Protein AF-A0AAP0ME66-F1 (afdb_monomer_lite)

pLDDT: mean 80.91, std 9.66, range [52.44, 96.0]

Sequence (66 aa):
MGFLSNLEEASKKLRIFNADLNKPESFKGCMGVFHWAQPMGKGCTEEDEEVDTKLAVEGLLGALKG

Organism: NCBI:txid2935761

Radius of gyration: 14.64 Å; chains: 1; bounding box: 30×21×42 Å

Foldseek 3Di:
DDPQCPDPCCVPPPDDDDDDLVCLLRQDDDPDDDDDDQDPFPDDDPVRVVVRVVSVVSSVVSNVVD

Structure (mmCIF, N/CA/C/O backbone):
data_AF-A0AAP0ME66-F1
#
_entry.id   AF-A0AAP0ME66-F1
#
loop_
_atom_site.group_PDB
_atom_site.id
_atom_site.type_symbol
_atom_site.label_atom_id
_atom_site.label_alt_id
_atom_site.label_comp_id
_atom_site.label_asym_id
_atom_site.label_entity_id
_atom_site.label_seq_id
_atom_site.pdbx_PDB_ins_code
_atom_site.Cartn_x
_atom_site.Cartn_y
_atom_site.Cartn_z
_atom_site.occupancy
_atom_site.B_iso_or_equiv
_atom_site.auth_seq_id
_atom_site.auth_comp_id
_atom_site.auth_asym_id
_atom_site.auth_atom_id
_atom_site.pdbx_PDB_model_num
ATOM 1 N N . MET A 1 1 ? 10.386 -12.538 10.644 1.00 52.44 1 MET A N 1
ATOM 2 C CA . MET A 1 1 ? 9.291 -11.776 11.287 1.00 52.44 1 MET A CA 1
ATOM 3 C C . MET A 1 1 ? 9.918 -10.518 11.876 1.00 52.44 1 MET A C 1
ATOM 5 O O . MET A 1 1 ? 10.932 -10.645 12.549 1.00 52.44 1 MET A O 1
ATOM 9 N N . GLY A 1 2 ? 9.469 -9.335 11.446 1.00 81.31 2 GLY A N 1
ATOM 10 C CA . GLY A 1 2 ? 10.267 -8.098 11.466 1.00 81.31 2 GLY A CA 1
ATOM 11 C C . GLY A 1 2 ? 10.143 -7.240 12.729 1.00 81.31 2 GLY A C 1
ATOM 12 O O . GLY A 1 2 ? 9.277 -7.472 13.567 1.00 81.31 2 GLY A O 1
ATOM 13 N N . PHE A 1 3 ? 10.998 -6.213 12.815 1.00 89.69 3 PHE A N 1
ATOM 14 C CA . PHE A 1 3 ? 11.069 -5.226 13.904 1.00 89.69 3 PHE A CA 1
ATOM 15 C C . PHE A 1 3 ? 9.695 -4.677 14.329 1.00 89.69 3 PHE A C 1
ATOM 17 O O . PHE A 1 3 ? 9.379 -4.676 15.514 1.00 89.69 3 PHE A O 1
ATOM 24 N N . LEU A 1 4 ? 8.843 -4.298 13.367 1.00 90.44 4 LEU A N 1
ATOM 25 C CA . LEU A 1 4 ? 7.529 -3.697 13.634 1.00 90.44 4 LEU A CA 1
ATOM 26 C C . LEU A 1 4 ? 6.574 -4.619 14.405 1.00 90.44 4 LEU A C 1
ATOM 28 O O . LEU A 1 4 ? 5.787 -4.142 15.217 1.00 90.44 4 LEU A O 1
ATOM 32 N N . SER A 1 5 ? 6.644 -5.934 14.179 1.00 92.81 5 SER A N 1
ATOM 33 C CA . SER A 1 5 ? 5.781 -6.903 14.866 1.00 92.81 5 SER A CA 1
ATOM 34 C C . SER A 1 5 ? 6.189 -7.137 16.324 1.00 92.81 5 SER A C 1
ATOM 36 O O . SER A 1 5 ? 5.392 -7.675 17.086 1.00 92.81 5 SER A O 1
ATOM 38 N N . ASN A 1 6 ? 7.406 -6.732 16.702 1.00 94.12 6 ASN A N 1
ATOM 39 C CA . ASN A 1 6 ? 7.949 -6.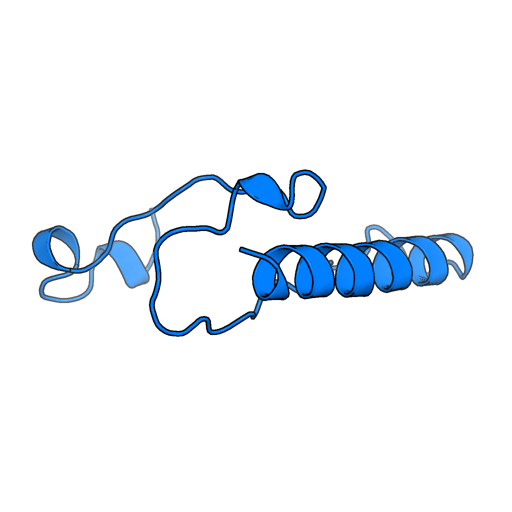878 18.054 1.00 94.12 6 ASN A CA 1
ATOM 40 C C . ASN A 1 6 ? 7.834 -5.593 18.887 1.00 94.12 6 ASN A C 1
ATOM 42 O O . ASN A 1 6 ? 8.258 -5.583 20.040 1.00 94.12 6 ASN A O 1
ATOM 46 N N . LEU A 1 7 ? 7.298 -4.508 18.316 1.00 94.00 7 LEU A N 1
ATOM 47 C CA . LEU A 1 7 ? 7.046 -3.281 19.064 1.00 94.00 7 LEU A CA 1
ATOM 48 C C . LEU A 1 7 ? 5.984 -3.516 20.139 1.00 94.00 7 LEU A C 1
ATOM 50 O O . LEU A 1 7 ? 5.068 -4.331 19.981 1.00 94.00 7 LEU A O 1
ATOM 54 N N . GLU A 1 8 ? 6.092 -2.760 21.227 1.00 96.00 8 GLU A N 1
ATOM 55 C CA . GLU A 1 8 ? 5.069 -2.761 22.261 1.00 96.00 8 GLU A CA 1
ATOM 56 C C . GLU A 1 8 ? 3.705 -2.409 21.643 1.00 96.00 8 GLU A C 1
ATOM 58 O O . GLU A 1 8 ? 3.593 -1.545 20.775 1.00 96.00 8 GLU A O 1
ATOM 63 N N . GLU A 1 9 ? 2.667 -3.141 22.046 1.00 96.00 9 GLU A N 1
ATOM 64 C CA . GLU A 1 9 ? 1.298 -3.035 21.521 1.00 96.00 9 GLU A CA 1
ATOM 65 C C . GLU A 1 9 ? 1.080 -3.415 20.044 1.00 96.00 9 GLU A C 1
ATOM 67 O O . GLU A 1 9 ? -0.065 -3.346 19.580 1.00 96.00 9 GLU A O 1
ATOM 72 N N . ALA A 1 10 ? 2.096 -3.888 19.312 1.00 94.81 10 ALA A N 1
ATOM 73 C CA . ALA A 1 10 ? 1.941 -4.283 17.908 1.00 94.81 10 ALA A CA 1
ATOM 74 C C . ALA A 1 10 ? 0.799 -5.296 17.709 1.00 94.81 10 ALA A C 1
ATOM 76 O O . ALA A 1 10 ? -0.021 -5.130 16.812 1.00 94.81 10 ALA A O 1
ATOM 77 N N . SER A 1 11 ? 0.647 -6.275 18.606 1.00 93.31 11 SER A N 1
ATOM 78 C CA . SER A 1 11 ? -0.445 -7.263 18.547 1.00 93.31 11 SER A CA 1
ATOM 79 C C . SER A 1 11 ? -1.858 -6.670 18.651 1.00 93.31 11 SER A C 1
ATOM 81 O O . SER A 1 11 ? -2.822 -7.325 18.261 1.00 93.31 11 SER A O 1
ATOM 83 N N . LYS A 1 12 ? -1.999 -5.443 19.171 1.00 95.12 12 LYS A N 1
ATOM 84 C CA . LYS A 1 12 ? -3.285 -4.748 19.350 1.00 95.12 12 LYS A CA 1
ATOM 85 C C . LYS A 1 12 ? -3.518 -3.674 18.287 1.00 95.12 12 LYS A C 1
ATOM 87 O O . LYS A 1 12 ? -4.654 -3.489 17.855 1.00 95.12 12 LYS A O 1
ATOM 92 N N . LYS A 1 13 ? -2.463 -2.944 17.907 1.00 94.50 13 LYS A N 1
ATOM 93 C CA . LYS A 1 13 ? -2.552 -1.729 17.077 1.00 94.50 13 LYS A CA 1
ATOM 94 C C . LYS A 1 13 ? -2.016 -1.895 15.656 1.00 94.50 13 LYS A C 1
ATOM 96 O O . LYS A 1 13 ? -2.415 -1.129 14.784 1.00 94.50 13 LYS A O 1
ATOM 101 N N . LEU A 1 14 ? -1.155 -2.880 15.396 1.00 92.50 14 LEU A N 1
ATOM 102 C CA . LEU A 1 14 ? -0.626 -3.146 14.060 1.00 92.50 14 LEU A CA 1
ATOM 103 C C . LEU A 1 14 ? -1.464 -4.225 13.371 1.00 92.50 14 LEU A C 1
ATOM 105 O O . LEU A 1 14 ? -1.589 -5.347 13.856 1.00 92.50 14 LEU A O 1
ATOM 109 N N . ARG A 1 15 ? -2.004 -3.898 12.197 1.00 90.75 15 ARG A N 1
ATOM 110 C CA . ARG A 1 15 ? -2.618 -4.873 11.290 1.00 90.75 15 ARG A CA 1
ATOM 111 C C . ARG A 1 15 ? -1.809 -4.911 10.005 1.00 90.75 15 ARG A C 1
ATOM 113 O O . ARG A 1 15 ? -1.621 -3.880 9.368 1.00 90.75 15 ARG A O 1
ATOM 120 N N . ILE A 1 16 ? -1.312 -6.093 9.656 1.00 88.69 16 ILE A N 1
ATOM 121 C CA . ILE A 1 16 ? -0.543 -6.313 8.431 1.00 88.69 16 ILE A CA 1
ATOM 122 C C . ILE A 1 16 ? -1.497 -6.869 7.380 1.00 88.69 16 ILE A C 1
ATOM 124 O O . ILE A 1 16 ? -2.143 -7.891 7.605 1.00 88.69 16 ILE A O 1
ATOM 128 N N . PHE A 1 17 ? -1.561 -6.198 6.236 1.00 86.69 17 PHE A N 1
ATOM 129 C CA . PHE A 1 17 ? -2.326 -6.625 5.071 1.00 86.69 17 PHE A CA 1
ATOM 130 C C . PHE A 1 17 ? -1.359 -6.875 3.913 1.00 86.69 17 PHE A C 1
ATOM 132 O O . PHE A 1 17 ? -0.373 -6.154 3.767 1.00 86.69 17 PHE A O 1
ATOM 139 N N . ASN A 1 18 ? -1.639 -7.884 3.089 1.00 86.38 18 ASN A N 1
ATOM 140 C CA . ASN A 1 18 ? -0.973 -8.022 1.797 1.00 86.38 18 ASN A CA 1
ATOM 141 C C . ASN A 1 18 ? -1.723 -7.159 0.784 1.00 86.38 18 ASN A C 1
ATOM 143 O O . ASN A 1 18 ? -2.909 -7.386 0.551 1.00 86.38 18 ASN A O 1
ATOM 147 N N . ALA A 1 19 ? -1.031 -6.189 0.200 1.00 84.44 19 ALA A N 1
ATOM 148 C CA . ALA A 1 19 ? -1.554 -5.309 -0.834 1.00 84.44 19 ALA A CA 1
ATOM 149 C C . ALA A 1 19 ? -0.564 -5.254 -2.001 1.00 84.44 19 ALA A C 1
ATOM 151 O O . ALA A 1 19 ? 0.645 -5.380 -1.803 1.00 84.44 19 ALA A O 1
ATOM 152 N N . ASP A 1 20 ? -1.088 -5.081 -3.208 1.00 83.38 20 ASP A N 1
ATOM 153 C CA . ASP A 1 20 ? -0.323 -5.032 -4.452 1.00 83.38 20 ASP A CA 1
ATOM 154 C C . ASP A 1 20 ? -0.579 -3.678 -5.116 1.00 83.38 20 ASP A C 1
ATOM 156 O O . ASP A 1 20 ? -1.735 -3.290 -5.289 1.00 83.38 20 ASP A O 1
ATOM 160 N N . LEU A 1 21 ? 0.484 -2.957 -5.482 1.00 80.31 21 LEU A N 1
ATOM 161 C CA . LEU A 1 21 ? 0.373 -1.661 -6.162 1.00 80.31 21 LEU A CA 1
ATOM 162 C C . LEU A 1 21 ? -0.348 -1.775 -7.511 1.00 80.31 21 LEU A C 1
ATOM 164 O O . LEU A 1 21 ? -1.009 -0.827 -7.920 1.00 80.31 21 LEU A O 1
ATOM 168 N N . ASN A 1 22 ? -0.307 -2.949 -8.151 1.00 80.69 22 ASN A N 1
ATOM 169 C CA . ASN A 1 22 ? -1.044 -3.224 -9.386 1.00 80.69 22 ASN A CA 1
ATOM 170 C C . ASN A 1 22 ? -2.552 -3.433 -9.158 1.00 80.69 22 ASN A C 1
ATOM 172 O O . ASN A 1 22 ? -3.308 -3.558 -10.119 1.00 80.69 22 ASN A O 1
ATOM 176 N N . LYS A 1 23 ? -2.996 -3.517 -7.896 1.00 83.94 23 LYS A N 1
ATOM 177 C CA . LYS A 1 23 ? -4.392 -3.742 -7.488 1.00 83.94 23 LYS A CA 1
ATOM 178 C C . LYS A 1 23 ? -4.849 -2.616 -6.563 1.00 83.94 23 LYS A C 1
ATOM 180 O O . LYS A 1 23 ? -4.971 -2.821 -5.348 1.00 83.94 23 LYS A O 1
ATOM 185 N N . PRO A 1 24 ? -5.074 -1.412 -7.111 1.00 72.81 24 PRO A N 1
ATOM 186 C CA . PRO A 1 24 ? -5.301 -0.193 -6.337 1.00 72.81 24 PRO A CA 1
ATOM 187 C C . PRO A 1 24 ? -6.511 -0.268 -5.392 1.00 72.81 24 PRO A C 1
ATOM 189 O O . PRO A 1 24 ? -6.529 0.357 -4.335 1.00 72.81 24 PRO A O 1
ATOM 192 N N . GLU A 1 25 ? -7.506 -1.093 -5.707 1.00 74.06 25 GLU A N 1
ATOM 193 C CA . GLU A 1 25 ? -8.656 -1.385 -4.850 1.00 74.06 25 GLU A CA 1
ATOM 194 C C . GLU A 1 25 ? -8.304 -2.006 -3.487 1.00 74.06 25 GLU A C 1
ATOM 196 O O . GLU A 1 25 ? -9.149 -2.006 -2.589 1.00 74.06 25 GLU A O 1
ATOM 201 N N . SER A 1 26 ? -7.073 -2.491 -3.310 1.00 73.50 26 SER A N 1
ATOM 202 C CA . SER A 1 26 ? -6.583 -3.086 -2.061 1.00 73.50 26 SER A CA 1
ATOM 203 C C . SER A 1 26 ? -6.326 -2.056 -0.944 1.00 73.50 26 SER A C 1
ATOM 205 O O . SER A 1 26 ? -6.131 -2.452 0.203 1.00 73.50 26 SER A O 1
ATOM 207 N N . PHE A 1 27 ? -6.324 -0.748 -1.241 1.00 73.81 27 PHE A N 1
ATOM 208 C CA . PHE A 1 27 ? -5.891 0.326 -0.328 1.00 73.81 27 PHE A CA 1
ATOM 209 C C . PHE A 1 27 ? -7.041 1.152 0.290 1.00 73.81 27 PHE A C 1
ATOM 211 O O . PHE A 1 27 ? -6.992 2.378 0.289 1.00 73.81 27 PHE A O 1
ATOM 218 N N . LYS A 1 28 ? -8.084 0.509 0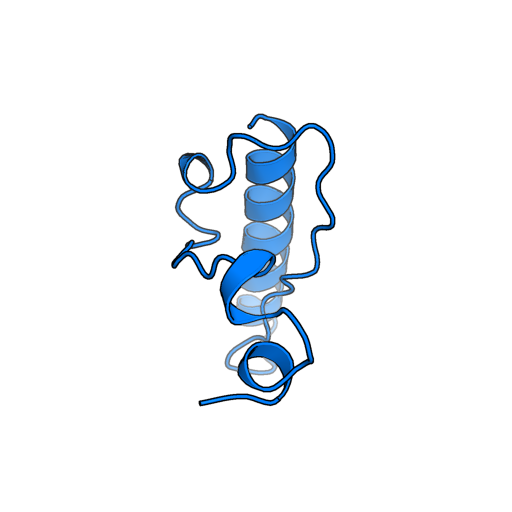.831 1.00 75.00 28 LYS A N 1
ATOM 219 C CA . LYS A 1 28 ? -9.288 1.200 1.353 1.00 75.00 28 LYS A CA 1
ATOM 220 C C . LYS A 1 28 ? -9.443 1.111 2.872 1.00 75.00 28 LYS A C 1
ATOM 222 O O . LYS A 1 28 ? -8.935 0.188 3.504 1.00 75.00 28 LYS A O 1
ATOM 227 N N . GLY A 1 29 ? -10.239 2.022 3.443 1.00 77.19 29 GLY A N 1
ATOM 228 C CA . GLY A 1 29 ? -10.739 1.915 4.824 1.00 77.19 29 GLY A CA 1
ATOM 229 C C . GLY A 1 29 ? -9.999 2.742 5.881 1.00 77.19 29 GLY A C 1
ATOM 230 O O . GLY A 1 29 ? -10.155 2.476 7.073 1.00 77.19 29 GLY A O 1
ATOM 231 N N . CYS A 1 30 ? -9.228 3.750 5.469 1.00 81.31 30 CYS A N 1
ATOM 232 C CA . CYS A 1 30 ? -8.512 4.663 6.363 1.00 81.31 30 CYS A CA 1
ATOM 233 C C . CYS A 1 30 ? -8.980 6.110 6.148 1.00 81.31 30 CYS A C 1
ATOM 235 O O . CYS A 1 30 ? -9.241 6.509 5.020 1.00 81.31 30 CYS A O 1
ATOM 237 N N . MET A 1 31 ? -9.035 6.922 7.212 1.00 82.94 31 MET A N 1
ATOM 238 C CA . MET A 1 31 ? -9.308 8.369 7.084 1.00 82.94 31 MET A CA 1
ATOM 239 C C . MET A 1 31 ? -8.111 9.156 6.527 1.00 82.94 31 MET A C 1
ATOM 241 O O . MET A 1 31 ? -8.283 10.242 5.987 1.00 82.94 31 MET A O 1
ATOM 245 N N . GLY A 1 32 ? -6.896 8.630 6.698 1.00 80.56 32 GLY A N 1
ATOM 246 C CA . GLY A 1 32 ? -5.658 9.219 6.202 1.00 80.56 32 GLY A CA 1
ATOM 247 C C . GLY A 1 32 ? -4.664 8.121 5.843 1.00 80.56 32 GLY A C 1
ATOM 248 O O . GLY A 1 32 ? -4.640 7.068 6.485 1.00 80.56 32 GLY A O 1
ATOM 249 N N . VAL A 1 33 ? -3.868 8.358 4.802 1.00 83.19 33 VAL A N 1
ATOM 250 C CA . VAL A 1 33 ? -2.952 7.369 4.223 1.00 83.19 33 VAL A CA 1
ATOM 251 C C . VAL A 1 33 ? -1.551 7.963 4.143 1.00 83.19 33 VAL A C 1
ATOM 253 O O . VAL A 1 33 ? -1.359 9.045 3.595 1.00 83.19 33 VAL A O 1
ATOM 256 N N . PHE A 1 34 ? -0.566 7.229 4.661 1.00 83.44 34 PHE A N 1
ATOM 257 C CA . PHE A 1 34 ? 0.849 7.483 4.404 1.00 83.44 34 PHE A CA 1
ATOM 258 C C . PHE A 1 34 ? 1.311 6.503 3.327 1.00 83.44 34 PHE A C 1
ATOM 260 O O . PHE A 1 34 ? 1.471 5.311 3.594 1.00 83.44 34 PHE A O 1
ATOM 267 N N . HIS A 1 35 ? 1.482 6.984 2.098 1.00 79.69 35 HIS A N 1
ATOM 268 C CA . HIS A 1 35 ? 1.995 6.162 1.009 1.00 79.69 35 HIS A CA 1
ATOM 269 C C . HIS A 1 35 ? 3.526 6.181 1.031 1.00 79.69 35 HIS A C 1
ATOM 271 O O . HIS A 1 35 ? 4.129 7.230 0.814 1.00 79.69 35 HIS A O 1
ATOM 277 N N . TRP A 1 36 ? 4.145 5.028 1.307 1.00 80.50 36 TRP A N 1
ATOM 278 C CA . TRP A 1 36 ? 5.609 4.887 1.324 1.00 80.50 36 TRP A CA 1
ATOM 279 C C . TRP A 1 36 ? 6.154 3.805 0.383 1.00 80.50 36 TRP A C 1
ATOM 281 O O . TRP A 1 36 ? 7.348 3.523 0.360 1.00 80.50 36 TRP A O 1
ATOM 291 N N . ALA A 1 37 ? 5.275 3.177 -0.398 1.00 76.44 37 ALA A N 1
ATOM 292 C CA . ALA A 1 37 ? 5.645 2.096 -1.296 1.00 76.44 37 ALA A CA 1
ATOM 293 C C . ALA A 1 37 ? 6.216 2.663 -2.603 1.00 76.44 37 ALA A C 1
ATOM 295 O O . ALA A 1 37 ? 5.472 2.983 -3.523 1.00 76.44 37 ALA A O 1
ATOM 296 N N . GLN A 1 38 ? 7.540 2.769 -2.683 1.00 74.06 38 GLN A N 1
ATOM 297 C CA . GLN A 1 38 ? 8.242 3.040 -3.935 1.00 74.06 38 GLN A CA 1
ATOM 298 C C . GLN A 1 38 ? 8.674 1.710 -4.568 1.00 74.06 38 GLN A C 1
ATOM 300 O O . GLN A 1 38 ? 9.294 0.898 -3.869 1.00 74.06 38 GLN A O 1
ATOM 305 N N . PRO A 1 39 ? 8.365 1.459 -5.855 1.00 74.06 39 PRO A N 1
ATOM 306 C CA . PRO A 1 39 ? 8.971 0.346 -6.564 1.00 74.06 39 PRO A CA 1
ATOM 307 C C . PRO A 1 39 ? 10.490 0.515 -6.525 1.00 74.06 39 PRO A C 1
ATOM 309 O O . PRO A 1 39 ? 11.023 1.567 -6.870 1.00 74.06 39 PRO A O 1
ATOM 312 N N . MET A 1 40 ? 11.180 -0.507 -6.030 1.00 70.44 40 MET A N 1
ATOM 313 C CA . MET A 1 40 ? 12.621 -0.623 -6.197 1.00 70.44 40 MET A CA 1
ATOM 314 C C . MET A 1 40 ? 12.821 -1.473 -7.445 1.00 70.44 40 MET A C 1
ATOM 316 O O . MET A 1 40 ? 12.545 -2.676 -7.405 1.00 70.44 40 MET A O 1
ATOM 320 N N . GLY A 1 41 ? 13.212 -0.829 -8.544 1.00 65.38 41 GLY A N 1
ATOM 321 C CA . GLY A 1 41 ? 13.401 -1.462 -9.842 1.00 65.38 41 GLY A CA 1
ATOM 322 C C . GLY A 1 41 ? 14.256 -2.719 -9.791 1.00 65.38 41 GLY A C 1
ATOM 323 O O . GLY A 1 41 ? 15.112 -2.898 -8.919 1.00 65.38 41 GLY A O 1
ATOM 324 N N . LYS A 1 42 ? 14.021 -3.622 -10.745 1.00 60.44 42 LYS A N 1
ATOM 325 C CA . LYS A 1 42 ? 14.804 -4.860 -10.881 1.00 60.44 42 LYS A CA 1
ATOM 326 C C . LYS A 1 42 ? 16.128 -4.660 -11.636 1.00 60.44 42 LYS A C 1
ATOM 328 O O . LYS A 1 42 ? 16.889 -5.623 -11.741 1.00 60.44 42 LYS A O 1
ATOM 333 N N . GLY A 1 43 ? 16.418 -3.453 -12.126 1.00 61.84 43 GLY A N 1
ATOM 334 C CA . GLY A 1 43 ? 17.575 -3.145 -12.968 1.00 61.84 43 GLY A CA 1
ATOM 335 C C . GLY A 1 43 ? 17.812 -1.643 -13.155 1.00 61.84 43 GLY A C 1
ATOM 336 O O . GLY A 1 43 ? 17.107 -0.820 -12.579 1.00 61.84 43 GLY A O 1
ATOM 337 N N . CYS A 1 44 ? 18.852 -1.304 -13.925 1.00 61.19 44 CYS A N 1
ATOM 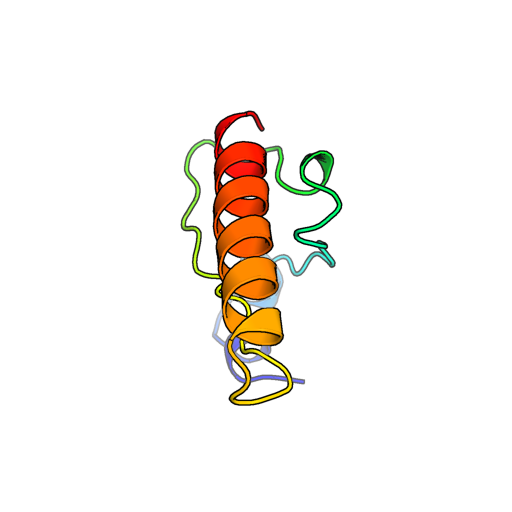338 C CA . CYS A 1 44 ? 19.288 0.072 -14.209 1.00 61.19 44 CYS A CA 1
ATOM 339 C C . CYS A 1 44 ? 19.036 0.479 -15.674 1.00 61.19 44 CYS A C 1
ATOM 341 O O . CYS A 1 44 ? 19.801 1.278 -16.217 1.00 61.19 44 CYS A O 1
ATOM 343 N N . THR A 1 45 ? 18.068 -0.135 -16.360 1.00 66.38 45 THR A N 1
ATOM 344 C CA . THR A 1 45 ? 17.760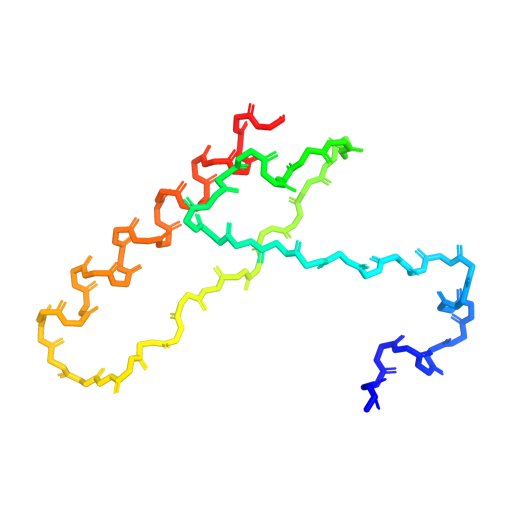 0.210 -17.758 1.00 66.38 45 THR A CA 1
ATOM 345 C C . THR A 1 45 ? 16.680 1.291 -17.829 1.00 66.38 45 THR A C 1
ATOM 347 O O . THR A 1 45 ? 15.882 1.427 -16.908 1.00 66.38 45 THR A O 1
ATOM 350 N N . GLU A 1 46 ? 16.626 2.060 -18.920 1.00 65.88 46 GLU A N 1
ATOM 351 C CA . GLU A 1 46 ? 15.571 3.077 -19.095 1.00 65.88 46 GLU A CA 1
ATOM 352 C C . GLU A 1 46 ? 14.166 2.451 -19.203 1.00 65.88 46 GLU A C 1
ATOM 354 O O . GLU A 1 46 ? 13.186 3.045 -18.760 1.00 65.88 46 GLU A O 1
ATOM 359 N N . GLU A 1 47 ? 14.064 1.217 -19.714 1.00 65.62 47 GLU A N 1
ATOM 360 C CA . GLU A 1 47 ? 12.809 0.450 -19.731 1.00 65.62 47 GLU A CA 1
ATOM 361 C C . GLU A 1 47 ? 12.330 0.108 -18.306 1.00 65.62 47 GLU A C 1
ATOM 363 O O . GLU A 1 47 ? 11.124 0.074 -18.055 1.00 65.62 47 GLU A O 1
ATOM 368 N N . ASP A 1 48 ? 13.252 -0.090 -17.355 1.00 75.88 48 ASP A N 1
ATOM 369 C CA . ASP A 1 48 ? 12.911 -0.291 -15.942 1.00 75.88 48 ASP A CA 1
ATOM 370 C C . ASP A 1 48 ? 12.379 1.008 -15.304 1.00 75.88 48 ASP A C 1
ATOM 372 O O . ASP A 1 48 ? 11.431 0.967 -14.519 1.00 75.88 48 ASP A O 1
ATOM 376 N N . GLU A 1 49 ? 12.935 2.169 -15.673 1.00 79.19 49 GLU A N 1
ATOM 377 C CA . GLU A 1 49 ? 12.535 3.471 -15.119 1.00 79.19 49 GLU A CA 1
ATOM 378 C C . GLU A 1 49 ? 11.110 3.872 -15.527 1.00 79.19 49 GLU A C 1
ATOM 380 O O . GLU A 1 49 ? 10.333 4.341 -14.687 1.00 79.19 49 GLU A O 1
ATOM 385 N N . GLU A 1 50 ? 10.734 3.676 -16.797 1.00 83.69 50 GLU A N 1
ATOM 386 C CA . GLU A 1 50 ? 9.373 3.970 -17.263 1.00 83.69 50 GLU A CA 1
ATOM 387 C C . GLU A 1 50 ? 8.345 3.094 -16.531 1.00 83.69 50 GLU A C 1
ATOM 389 O O . GLU A 1 50 ? 7.308 3.585 -16.068 1.00 83.69 50 GLU A O 1
ATOM 394 N N . VAL A 1 51 ? 8.648 1.801 -16.380 1.00 83.94 51 VAL A N 1
ATOM 395 C CA . VAL A 1 51 ? 7.780 0.837 -15.694 1.00 83.94 51 VAL A CA 1
ATOM 396 C C . VAL A 1 51 ? 7.635 1.184 -14.212 1.00 83.94 51 VAL A C 1
ATOM 398 O O . VAL A 1 51 ? 6.510 1.212 -13.704 1.00 83.94 51 VAL A O 1
ATOM 401 N N . ASP A 1 52 ? 8.735 1.501 -13.528 1.00 83.06 52 ASP A N 1
ATOM 402 C CA . ASP A 1 52 ? 8.720 1.891 -12.117 1.00 83.06 52 ASP A CA 1
ATOM 403 C C . ASP A 1 52 ? 7.961 3.202 -11.902 1.00 83.06 52 ASP A C 1
ATOM 405 O O . ASP A 1 52 ? 7.127 3.302 -10.996 1.00 83.06 52 ASP A O 1
ATOM 409 N N . THR A 1 53 ? 8.194 4.196 -12.761 1.00 85.19 53 THR A N 1
ATOM 410 C CA . THR A 1 53 ? 7.515 5.495 -12.686 1.00 85.19 53 THR A CA 1
ATOM 411 C C . THR A 1 53 ? 6.015 5.324 -12.882 1.00 85.19 53 THR A C 1
ATOM 413 O O . THR A 1 53 ? 5.218 5.842 -12.094 1.00 85.19 53 THR A O 1
ATOM 416 N N . L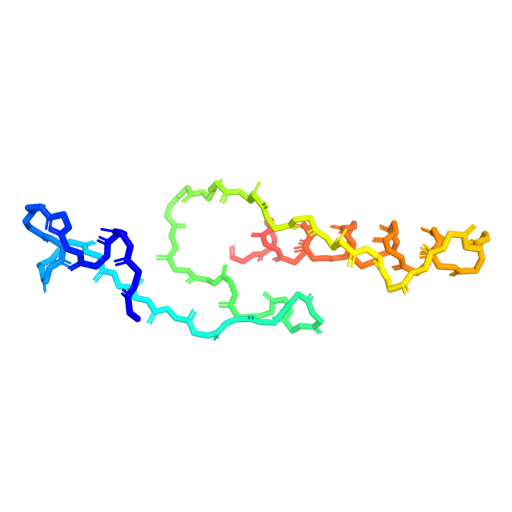YS A 1 54 ? 5.610 4.554 -13.897 1.00 86.88 54 LYS A N 1
ATOM 417 C CA . LYS A 1 54 ? 4.199 4.262 -14.151 1.00 86.88 54 LYS A CA 1
ATOM 418 C C . LYS A 1 54 ? 3.555 3.546 -12.965 1.00 86.88 54 LYS A C 1
ATOM 420 O O . LYS A 1 54 ? 2.494 3.975 -12.514 1.00 86.88 54 LYS A O 1
ATOM 425 N N . LEU A 1 55 ? 4.203 2.515 -12.421 1.00 84.94 55 LEU A N 1
ATOM 426 C CA . LEU A 1 55 ? 3.690 1.766 -11.273 1.00 84.94 55 LEU A CA 1
ATOM 427 C C . LEU A 1 55 ? 3.565 2.645 -10.020 1.00 84.94 55 LEU A C 1
ATOM 429 O O . LEU A 1 55 ? 2.560 2.565 -9.311 1.00 84.94 55 LEU A O 1
ATOM 433 N N . ALA A 1 56 ? 4.552 3.503 -9.754 1.00 84.44 56 ALA A N 1
ATOM 434 C CA . ALA A 1 56 ? 4.516 4.441 -8.636 1.00 84.44 56 ALA A CA 1
ATOM 435 C C . ALA A 1 56 ? 3.340 5.424 -8.761 1.00 84.44 56 ALA A C 1
ATOM 437 O O . ALA A 1 56 ? 2.595 5.634 -7.801 1.00 84.44 56 ALA A O 1
ATOM 438 N N . VAL A 1 57 ? 3.137 5.994 -9.954 1.00 87.25 57 VAL A N 1
ATOM 439 C CA . VAL A 1 57 ? 2.049 6.946 -10.222 1.00 87.25 57 VAL A CA 1
ATOM 440 C C . VAL A 1 57 ? 0.681 6.268 -10.136 1.00 87.25 57 VAL A C 1
ATOM 442 O O . VAL A 1 57 ? -0.219 6.787 -9.471 1.00 87.25 57 VAL A O 1
ATOM 445 N N . GLU A 1 58 ? 0.505 5.110 -10.773 1.00 86.19 58 GLU A N 1
ATOM 446 C CA . GLU A 1 58 ? -0.766 4.376 -10.770 1.00 86.19 58 GLU A CA 1
ATOM 447 C C . GLU A 1 58 ? -1.119 3.858 -9.370 1.00 86.19 58 GLU A C 1
ATOM 449 O O . GLU A 1 58 ? -2.266 3.998 -8.935 1.00 86.19 58 GLU A O 1
ATOM 454 N N . GLY A 1 59 ? -0.133 3.346 -8.627 1.00 82.88 59 GLY A N 1
ATOM 455 C CA . GLY A 1 59 ? -0.301 2.908 -7.243 1.00 82.88 59 GLY A CA 1
ATOM 456 C C . GLY A 1 59 ? -0.704 4.052 -6.307 1.00 82.88 59 GLY A C 1
ATOM 457 O O . GLY A 1 59 ? -1.641 3.903 -5.517 1.00 82.88 59 GLY A O 1
ATOM 458 N N . LEU A 1 60 ? -0.062 5.221 -6.433 1.00 85.12 60 LEU A N 1
ATOM 459 C CA . LEU A 1 60 ? -0.438 6.421 -5.680 1.00 85.12 60 LEU A CA 1
ATOM 460 C C . LEU A 1 60 ? -1.855 6.887 -6.035 1.00 85.12 60 LEU A C 1
ATOM 462 O O . LEU A 1 60 ? -2.664 7.142 -5.143 1.00 85.12 60 LEU A O 1
ATOM 466 N N . LEU A 1 61 ? -2.181 6.974 -7.328 1.00 85.94 61 LEU A N 1
ATOM 467 C CA . LEU A 1 61 ? -3.515 7.375 -7.777 1.00 85.94 61 LEU A CA 1
ATOM 468 C C . LEU A 1 61 ? -4.592 6.412 -7.263 1.00 85.94 61 LEU A C 1
ATOM 470 O O . LEU A 1 61 ? -5.686 6.841 -6.898 1.00 85.94 61 LEU A O 1
ATOM 474 N N . GLY A 1 62 ? -4.276 5.121 -7.220 1.00 82.25 62 GLY A N 1
ATOM 475 C CA . GLY A 1 62 ? -5.103 4.089 -6.617 1.00 82.25 62 GLY A CA 1
ATOM 476 C C . GLY A 1 62 ? -5.405 4.339 -5.147 1.00 82.25 62 GLY A C 1
ATOM 477 O O . GLY A 1 62 ? -6.570 4.355 -4.756 1.00 82.25 62 GLY A O 1
ATOM 478 N N . ALA A 1 63 ? -4.363 4.602 -4.359 1.00 78.62 63 ALA A N 1
ATOM 479 C CA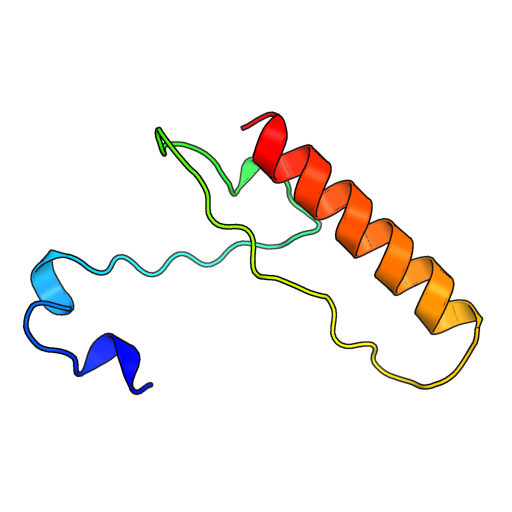 . ALA A 1 63 ? -4.493 4.910 -2.939 1.00 78.62 63 ALA A CA 1
ATOM 480 C C . ALA A 1 63 ? -5.306 6.192 -2.678 1.00 78.62 63 ALA A C 1
ATOM 482 O O . ALA A 1 63 ? -6.053 6.248 -1.708 1.00 78.62 63 ALA A O 1
ATOM 483 N N . LEU A 1 64 ? -5.200 7.208 -3.545 1.00 80.69 64 LEU A N 1
ATOM 484 C CA . LEU A 1 64 ? -5.963 8.460 -3.421 1.00 80.69 64 LEU A CA 1
ATOM 485 C C . LEU A 1 64 ? -7.452 8.318 -3.775 1.00 80.69 64 LEU A C 1
ATOM 487 O O . LEU A 1 64 ? -8.265 9.114 -3.313 1.00 80.69 64 LEU A O 1
ATOM 491 N N . LYS A 1 65 ? -7.812 7.346 -4.618 1.00 77.12 65 LYS A N 1
ATOM 492 C CA . LYS A 1 65 ? -9.207 7.060 -5.002 1.00 77.12 65 LYS A CA 1
ATOM 493 C C . LYS A 1 65 ? -9.938 6.145 -4.007 1.00 77.12 65 LYS A C 1
ATOM 495 O O . LYS A 1 65 ? -11.132 5.902 -4.201 1.00 77.12 65 LYS A O 1
ATOM 500 N N . GLY A 1 66 ? -9.207 5.564 -3.052 1.00 64.94 66 GLY A N 1
ATOM 501 C CA . GLY A 1 66 ? -9.681 4.563 -2.092 1.00 64.94 66 GLY A CA 1
ATOM 502 C C . GLY A 1 66 ? -10.603 5.092 -1.004 1.00 64.94 66 GLY A C 1
ATOM 503 O O . GLY A 1 66 ? -10.596 6.312 -0.743 1.00 64.94 66 GLY A O 1
#

Secondary structure (DSSP, 8-state):
--GGGGSTTHHHH-------TT-GGGS-S-SS---------SSSSHHHHHHHHHHHHHHHHHHHT-